Protein AF-A0A327X2R5-F1 (afdb_monomer)

Mean predicted aligned error: 10.83 Å

Foldseek 3Di:
DDDDDDDDDDDPPDPPPDPDPDQDQDKDWDDDQFKTWIWTDGPFKIKIKMFGPDLVSLLDLVSQLVSLQVVLVVVVVVVVVVKAWPDDRDSRQLPVQSVVSSVVCNVPVPCRVVDMGMHMIGTDHPDD

Solvent-accessible surface area (backbone atoms only — not comparable to full-atom values): 7611 Å² total; per-residue (Å²): 134,83,89,85,86,83,83,90,78,85,80,79,82,67,89,77,81,74,88,69,97,55,96,63,72,42,76,49,78,54,68,62,94,45,30,42,36,38,38,37,35,54,99,47,36,39,38,40,34,33,28,44,66,40,49,74,42,23,50,44,66,61,48,49,56,50,46,16,47,54,48,29,56,51,50,54,52,40,42,76,68,60,40,44,57,79,60,87,88,46,82,48,60,48,50,69,56,38,58,49,52,36,67,59,21,39,86,51,22,87,55,32,88,79,48,66,43,72,40,75,46,49,40,47,80,71,86,128

Secondary structure (DSSP, 8-state):
-------------------------EEEEEE-SSEEEEEEE-SSEEEEEEEESSHHHHTSSHHHHHHHHHHHHHHHHHHHTTEEESS---S-TTHHHHHHHHHHHTT-GGGTTT--EEEEEEEEE---

Sequence (128 aa):
MKFGMLFTAVLLTGCASVNSETDADSVVQSSSEAIDFIVEHNSSEVALKCRPRSKEVAREIDWVKECNQRAFDYLTEQESNSVEFVSEITEKPFGMAADFAARFLMPNPENFKEVIITQSFEYRLHEI

Organism: NCBI:txid531312

Structure (mmCIF, N/CA/C/O backbone):
data_AF-A0A327X2R5-F1
#
_entry.id   AF-A0A327X2R5-F1
#
loop_
_atom_site.group_PDB
_atom_site.id
_atom_site.type_symbol
_atom_site.label_atom_id
_atom_site.label_alt_id
_atom_site.label_comp_id
_atom_site.label_asym_id
_atom_site.label_entity_id
_atom_site.label_seq_id
_atom_site.pdbx_PDB_ins_code
_atom_site.Cartn_x
_atom_site.Cartn_y
_atom_site.Cartn_z
_atom_site.occupancy
_atom_site.B_iso_or_equiv
_atom_site.auth_seq_id
_atom_site.auth_comp_id
_atom_site.auth_asym_id
_atom_site.auth_atom_id
_atom_site.pdbx_PDB_model_num
ATOM 1 N N . MET A 1 1 ? -63.447 -14.022 -32.564 1.00 40.50 1 MET A N 1
ATOM 2 C CA . MET A 1 1 ? -62.056 -14.423 -32.256 1.00 40.50 1 MET A CA 1
ATOM 3 C C . MET A 1 1 ? -61.706 -13.906 -30.868 1.00 40.50 1 MET A C 1
ATOM 5 O O . MET A 1 1 ? -62.323 -12.952 -30.419 1.00 40.50 1 MET A O 1
ATOM 9 N N . LYS A 1 2 ? -60.851 -14.655 -30.172 1.00 39.69 2 LYS A N 1
ATOM 10 C CA . LYS A 1 2 ? -60.623 -14.693 -28.719 1.00 39.69 2 LYS A CA 1
ATOM 11 C C . LYS A 1 2 ? -60.095 -13.379 -28.115 1.00 39.69 2 LYS A C 1
ATOM 13 O O . LYS A 1 2 ? -59.352 -12.655 -28.764 1.00 39.69 2 LYS A O 1
ATOM 18 N N . PHE A 1 3 ? -60.473 -13.165 -26.852 1.00 45.72 3 PHE A N 1
ATOM 19 C CA . PHE A 1 3 ? -59.993 -12.152 -25.908 1.00 45.72 3 PHE A CA 1
ATOM 20 C C . PHE A 1 3 ? -58.461 -12.076 -25.825 1.00 45.72 3 PHE A C 1
ATOM 22 O O . PHE A 1 3 ? -57.792 -13.107 -25.807 1.00 45.72 3 PHE A O 1
ATOM 29 N N . GLY A 1 4 ? -57.940 -10.859 -25.659 1.00 40.50 4 GLY A N 1
ATOM 30 C CA . GLY A 1 4 ? -56.556 -10.594 -25.270 1.00 40.50 4 GLY A CA 1
ATOM 31 C C . GLY A 1 4 ? -56.487 -9.396 -24.326 1.00 40.50 4 GLY A C 1
ATOM 32 O O . GLY A 1 4 ? -56.193 -8.286 -24.747 1.00 40.50 4 GLY A O 1
ATOM 33 N N . MET A 1 5 ? -56.823 -9.634 -23.061 1.00 51.03 5 MET A N 1
ATOM 34 C CA . MET A 1 5 ? -56.612 -8.741 -21.922 1.00 51.03 5 MET A CA 1
ATOM 35 C C . MET A 1 5 ? -55.371 -9.266 -21.192 1.00 51.03 5 MET A C 1
ATOM 37 O O . MET A 1 5 ? -55.392 -10.434 -20.825 1.00 51.03 5 MET A O 1
ATOM 41 N N . LEU A 1 6 ? -54.311 -8.471 -21.006 1.00 46.31 6 LEU A N 1
ATOM 42 C CA . LEU A 1 6 ? -53.238 -8.708 -20.017 1.00 46.31 6 LEU A CA 1
ATOM 43 C C . LEU A 1 6 ? -52.418 -7.413 -19.869 1.00 46.31 6 LEU A C 1
ATOM 45 O O . LEU A 1 6 ? -51.839 -6.934 -20.836 1.00 46.31 6 LEU A O 1
ATOM 49 N N . PHE A 1 7 ? -52.626 -6.668 -18.782 1.00 48.00 7 PHE A N 1
ATOM 50 C CA . PHE A 1 7 ? -51.952 -6.752 -17.472 1.00 48.00 7 PHE A CA 1
ATOM 51 C C . PHE A 1 7 ? -50.680 -5.897 -17.415 1.00 48.00 7 PHE A C 1
ATOM 53 O O . PHE A 1 7 ? -49.598 -6.285 -17.843 1.00 48.00 7 PHE A O 1
ATOM 60 N N . THR A 1 8 ? -50.858 -4.712 -16.835 1.00 49.31 8 THR A N 1
ATOM 61 C CA . THR A 1 8 ? -49.826 -3.830 -16.299 1.00 49.31 8 THR A CA 1
ATOM 62 C C . THR A 1 8 ? -49.075 -4.552 -15.180 1.00 49.31 8 THR A C 1
ATOM 64 O O . THR A 1 8 ? -49.696 -4.990 -14.213 1.00 49.31 8 THR A O 1
ATOM 67 N N . ALA A 1 9 ? -47.749 -4.635 -15.274 1.00 51.44 9 ALA A N 1
ATOM 68 C CA . ALA A 1 9 ? -46.889 -4.999 -14.154 1.00 51.44 9 ALA A CA 1
ATOM 69 C C . ALA A 1 9 ? -45.893 -3.857 -13.923 1.00 51.44 9 ALA A C 1
ATOM 71 O O . ALA A 1 9 ? -44.935 -3.678 -14.671 1.00 51.44 9 ALA A O 1
ATOM 72 N N . VAL A 1 10 ? -46.176 -3.051 -12.900 1.00 50.91 10 VAL A N 1
ATOM 73 C CA . VAL A 1 10 ? -45.227 -2.108 -12.307 1.00 50.91 10 VAL A CA 1
ATOM 74 C C . VAL A 1 10 ? -44.263 -2.945 -11.473 1.00 50.91 10 VAL A C 1
ATOM 76 O O . VAL A 1 10 ? -44.653 -3.490 -10.443 1.00 50.91 10 VAL A O 1
ATOM 79 N N .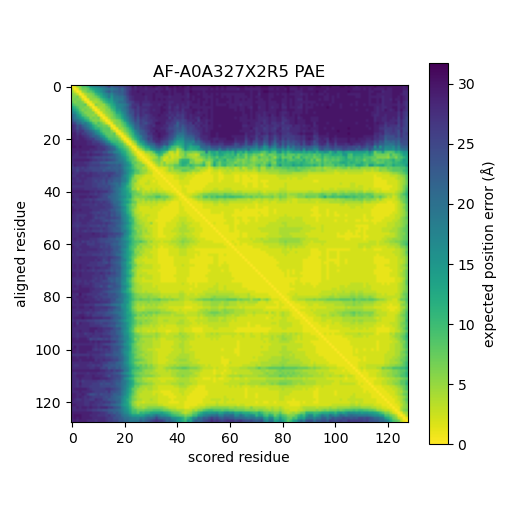 LEU A 1 11 ? -43.017 -3.080 -11.922 1.00 49.03 11 LEU A N 1
ATOM 80 C CA . LEU A 1 11 ? -41.956 -3.647 -11.096 1.00 49.03 11 LEU A CA 1
ATOM 81 C C . LEU A 1 11 ? -41.407 -2.536 -10.199 1.00 49.03 11 LEU A C 1
ATOM 83 O O . LEU A 1 11 ? -40.542 -1.759 -10.592 1.00 49.03 11 LEU A O 1
ATOM 87 N N . LEU A 1 12 ? -41.951 -2.463 -8.984 1.00 52.00 12 LEU A N 1
ATOM 88 C CA . LEU A 1 12 ? -41.262 -1.889 -7.835 1.00 52.00 12 LEU A CA 1
ATOM 89 C C . LEU A 1 12 ? -40.125 -2.849 -7.473 1.00 52.00 12 LEU A C 1
ATOM 91 O O . LEU A 1 12 ? -40.333 -3.813 -6.737 1.00 52.00 12 LEU A O 1
ATOM 95 N N . THR A 1 13 ? -38.927 -2.618 -8.003 1.00 52.75 13 THR A N 1
ATOM 96 C CA . THR A 1 13 ? -37.714 -3.240 -7.465 1.00 52.75 13 THR A CA 1
ATOM 97 C C . THR A 1 13 ? -37.419 -2.576 -6.127 1.00 52.75 13 THR A C 1
ATOM 99 O O . THR A 1 13 ? -36.744 -1.554 -6.037 1.00 52.75 13 THR A O 1
ATOM 102 N N . GLY A 1 14 ? -38.037 -3.130 -5.084 1.00 42.66 14 GLY A N 1
ATOM 103 C CA . GLY A 1 14 ? -37.741 -2.798 -3.703 1.00 42.66 14 GLY A CA 1
ATOM 104 C C . GLY A 1 14 ? -36.282 -3.104 -3.386 1.00 42.66 14 GLY A C 1
ATOM 105 O O . GLY A 1 14 ? -35.731 -4.109 -3.838 1.00 42.66 14 GLY A O 1
ATOM 106 N N . CYS A 1 15 ? -35.672 -2.224 -2.598 1.00 54.03 15 CYS A N 1
ATOM 107 C CA . CYS A 1 15 ? -34.405 -2.465 -1.931 1.00 54.03 15 CYS A CA 1
ATOM 108 C C . CYS A 1 15 ? -34.561 -3.695 -1.027 1.00 54.03 15 CYS A C 1
ATOM 110 O O . CYS A 1 15 ? -35.042 -3.592 0.100 1.00 54.03 15 CYS A O 1
ATOM 112 N N . ALA A 1 16 ? -34.198 -4.871 -1.529 1.00 45.44 16 ALA A N 1
ATOM 113 C CA . ALA A 1 16 ? -34.023 -6.044 -0.694 1.00 45.44 16 ALA A CA 1
ATOM 114 C C . ALA A 1 16 ? -32.652 -5.921 -0.023 1.00 45.44 16 ALA A C 1
ATOM 116 O O . ALA A 1 16 ? -31.631 -6.294 -0.595 1.00 45.44 16 ALA A O 1
ATOM 117 N N . SER A 1 17 ? -32.649 -5.352 1.184 1.00 50.94 17 SER A N 1
ATOM 118 C CA . SER A 1 17 ? -31.566 -5.538 2.146 1.00 50.94 17 SER A CA 1
ATOM 119 C C . SER A 1 17 ? -31.574 -7.012 2.537 1.00 50.94 17 SER A C 1
ATOM 121 O O . SER A 1 17 ? -32.389 -7.447 3.349 1.00 50.94 17 SER A O 1
ATOM 123 N N . VAL A 1 18 ? -30.733 -7.805 1.880 1.00 43.97 18 VAL A N 1
ATOM 124 C CA . VAL A 1 18 ? -30.441 -9.168 2.316 1.00 43.97 18 VAL A CA 1
ATOM 125 C C . VAL A 1 18 ? -29.375 -9.050 3.395 1.00 43.97 18 VAL A C 1
ATOM 127 O O . VAL A 1 18 ? -28.202 -8.842 3.100 1.00 43.97 18 VAL A O 1
ATOM 130 N N . ASN A 1 19 ? -29.808 -9.168 4.650 1.00 49.28 19 ASN A N 1
ATOM 131 C CA . ASN A 1 19 ? -28.921 -9.497 5.756 1.00 49.28 19 ASN A CA 1
ATOM 132 C C . ASN A 1 19 ? -28.428 -10.929 5.529 1.00 49.28 19 ASN A C 1
ATOM 134 O O . ASN A 1 19 ? -29.164 -11.892 5.739 1.00 49.28 19 ASN A O 1
ATOM 138 N N . SER A 1 20 ? -27.195 -11.041 5.052 1.00 40.78 20 SER A N 1
ATOM 139 C CA . SER A 1 20 ? -26.412 -12.268 5.053 1.00 40.78 20 SER A CA 1
ATOM 140 C C . SER A 1 20 ? -25.291 -12.058 6.060 1.00 40.78 20 SER A C 1
ATOM 142 O O . SER A 1 20 ? -24.282 -11.439 5.735 1.00 40.78 20 SER A O 1
ATOM 144 N N . GLU A 1 21 ? -25.490 -12.536 7.289 1.00 46.12 21 GLU A N 1
ATOM 145 C CA . GLU A 1 21 ? -24.390 -12.825 8.209 1.00 46.12 21 GLU A CA 1
ATOM 146 C C . GLU A 1 21 ? -23.583 -13.977 7.606 1.00 46.12 21 GLU A C 1
ATOM 148 O O . GLU A 1 21 ? -23.856 -15.161 7.790 1.00 46.12 21 GLU A O 1
ATOM 153 N N . THR A 1 22 ? -22.615 -13.593 6.797 1.00 41.81 22 THR A N 1
ATOM 154 C CA . THR A 1 22 ? -21.473 -14.399 6.394 1.00 41.81 22 THR A CA 1
ATOM 155 C C . THR A 1 22 ? -20.276 -13.559 6.785 1.00 41.81 22 THR A C 1
ATOM 157 O O . THR A 1 22 ? -20.280 -12.382 6.424 1.00 41.81 22 THR A O 1
ATOM 160 N N . ASP A 1 23 ? -19.307 -14.126 7.512 1.00 46.62 23 ASP A N 1
ATOM 161 C CA . ASP A 1 23 ? -17.952 -13.574 7.647 1.00 46.62 23 ASP A CA 1
ATOM 162 C C . ASP A 1 23 ? -17.460 -13.225 6.240 1.00 46.62 23 ASP A C 1
ATOM 164 O O . ASP A 1 23 ? -17.033 -14.087 5.469 1.00 46.62 23 ASP A O 1
ATOM 168 N N . ALA A 1 24 ? -17.698 -11.984 5.835 1.00 49.19 24 ALA A N 1
ATOM 169 C CA . ALA A 1 24 ? -17.534 -11.568 4.464 1.00 49.19 24 ALA A CA 1
ATOM 170 C C . ALA A 1 24 ? -16.129 -11.010 4.371 1.00 49.19 24 ALA A C 1
ATOM 172 O O . ALA A 1 24 ? -15.912 -9.836 4.675 1.00 49.19 24 ALA A O 1
ATOM 173 N N . ASP A 1 25 ? -15.195 -11.860 3.941 1.00 63.19 25 ASP A N 1
ATOM 174 C CA . ASP A 1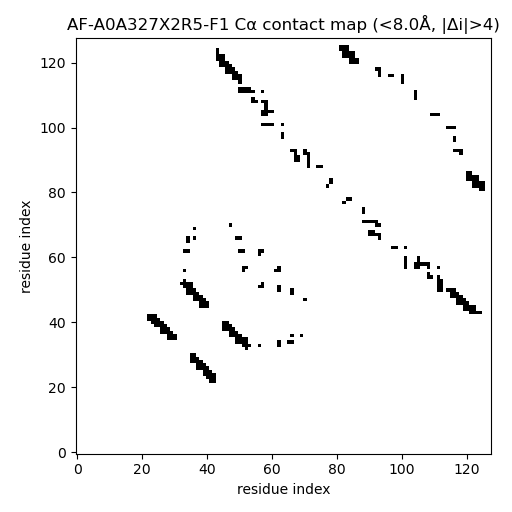 25 ? -13.937 -11.381 3.387 1.00 63.19 25 ASP A CA 1
ATOM 175 C C . ASP A 1 25 ? -14.291 -10.379 2.283 1.00 63.19 25 ASP A C 1
ATOM 177 O O . ASP A 1 25 ? -14.802 -10.740 1.216 1.00 63.19 25 ASP A O 1
ATOM 181 N N . SER A 1 26 ? -14.113 -9.094 2.580 1.00 77.44 26 SER A N 1
ATOM 182 C CA . SER A 1 26 ? -14.411 -8.020 1.643 1.00 77.44 26 SER A CA 1
ATOM 183 C C . SER A 1 26 ? -13.104 -7.511 1.066 1.00 77.44 26 SER A C 1
ATOM 185 O O . SER A 1 26 ? -12.142 -7.247 1.788 1.00 77.44 26 SER A O 1
ATOM 187 N N . VAL A 1 27 ? -13.060 -7.422 -0.261 1.00 82.06 27 VAL A N 1
ATOM 188 C CA . VAL A 1 27 ? -11.888 -6.946 -0.990 1.00 82.06 27 VAL A CA 1
ATOM 189 C C . VAL A 1 27 ? -12.235 -5.617 -1.637 1.00 82.06 27 VAL A C 1
ATOM 191 O O . VAL A 1 27 ? -13.104 -5.552 -2.509 1.00 82.06 27 VAL A O 1
ATOM 194 N N . VAL A 1 28 ? -11.543 -4.559 -1.226 1.00 84.50 28 VAL A N 1
ATOM 195 C CA . VAL A 1 28 ? -11.639 -3.233 -1.840 1.00 84.50 28 VAL A CA 1
ATOM 196 C C . VAL A 1 28 ? -10.364 -2.978 -2.625 1.00 84.50 28 VAL A C 1
ATOM 198 O O . VAL A 1 28 ? -9.262 -3.016 -2.085 1.00 84.50 28 VAL A O 1
ATOM 201 N N . GLN A 1 29 ? -10.509 -2.698 -3.918 1.00 80.38 29 GLN A N 1
ATOM 202 C CA . GLN A 1 29 ? -9.387 -2.350 -4.780 1.00 80.38 29 GLN A CA 1
ATOM 203 C C . GLN A 1 29 ? -9.485 -0.885 -5.203 1.00 80.38 29 GLN A C 1
ATOM 205 O O . GLN A 1 29 ? -10.496 -0.450 -5.754 1.00 80.38 29 GLN A O 1
ATOM 210 N N . SER A 1 30 ? -8.408 -0.137 -4.981 1.00 80.00 30 SER A N 1
ATOM 211 C CA . SER A 1 30 ? -8.249 1.246 -5.421 1.00 80.00 30 SER A CA 1
ATOM 212 C C . SER A 1 30 ? -6.924 1.362 -6.165 1.00 80.00 30 SER A C 1
ATOM 214 O O . SER A 1 30 ? -5.857 1.181 -5.588 1.00 80.00 30 SER A O 1
ATOM 216 N N . SER A 1 31 ? -6.973 1.619 -7.469 1.00 82.12 31 SER A N 1
ATOM 217 C CA . SER A 1 31 ? -5.766 1.777 -8.288 1.00 82.12 31 SER A CA 1
ATOM 218 C C . SER A 1 31 ? -5.587 3.241 -8.689 1.00 82.12 31 SER A C 1
ATOM 220 O O . SER A 1 31 ? -6.555 3.926 -9.021 1.00 82.12 31 SER A O 1
ATOM 222 N N . SER A 1 32 ? -4.341 3.711 -8.701 1.00 90.44 32 SER A N 1
ATOM 223 C CA . SER A 1 32 ? -3.941 4.977 -9.326 1.00 90.44 32 SER A CA 1
ATOM 224 C C . SER A 1 32 ? -3.225 4.713 -10.652 1.00 90.44 32 SER A C 1
ATOM 226 O O . SER A 1 32 ? -3.176 3.578 -11.126 1.00 90.44 32 SER A O 1
ATOM 228 N N . GLU A 1 33 ? -2.669 5.741 -11.293 1.00 89.12 33 GLU A N 1
ATOM 229 C CA . GLU A 1 33 ? -1.782 5.532 -12.446 1.00 89.12 33 GLU A CA 1
ATOM 230 C C . GLU A 1 33 ? -0.500 4.777 -12.055 1.00 89.12 33 GLU A C 1
ATOM 232 O O . GLU A 1 33 ? 0.016 4.002 -12.859 1.00 89.12 33 GLU A O 1
ATOM 237 N N . ALA A 1 34 ? -0.027 4.937 -10.814 1.00 93.62 34 ALA A N 1
ATOM 238 C CA . ALA A 1 34 ? 1.241 4.382 -10.355 1.00 93.62 34 ALA A CA 1
ATOM 239 C C . ALA A 1 34 ? 1.100 3.034 -9.634 1.00 93.62 34 ALA A C 1
ATOM 241 O O . ALA A 1 34 ? 1.905 2.132 -9.877 1.00 93.62 34 ALA A O 1
ATOM 242 N N . ILE A 1 35 ? 0.088 2.861 -8.776 1.00 97.00 35 ILE A N 1
ATOM 243 C CA . ILE A 1 35 ? -0.022 1.684 -7.897 1.00 97.00 35 ILE A CA 1
ATOM 244 C C . ILE A 1 35 ? -1.363 0.959 -8.003 1.00 97.00 35 ILE A C 1
ATOM 246 O O . ILE A 1 35 ? -2.405 1.565 -8.251 1.00 97.00 35 ILE A O 1
ATOM 250 N N . ASP A 1 36 ? -1.325 -0.353 -7.784 1.00 96.31 36 ASP A N 1
ATOM 251 C CA . ASP A 1 36 ? -2.499 -1.123 -7.383 1.00 96.31 36 ASP A CA 1
ATOM 252 C C . ASP A 1 36 ? -2.482 -1.226 -5.855 1.00 96.31 36 ASP A C 1
ATOM 254 O O . ASP A 1 36 ? -1.530 -1.779 -5.298 1.00 96.31 36 ASP A O 1
ATOM 258 N N . PHE A 1 37 ? -3.520 -0.709 -5.195 1.00 97.25 37 PHE A N 1
ATOM 259 C CA . PHE A 1 37 ? -3.723 -0.822 -3.752 1.00 97.25 37 PHE A CA 1
ATOM 260 C C . PHE A 1 37 ? -4.957 -1.685 -3.474 1.00 97.25 37 PHE A C 1
ATOM 262 O O . PHE A 1 37 ? -6.021 -1.489 -4.067 1.00 97.25 37 PHE A O 1
ATOM 269 N N . ILE A 1 38 ? -4.795 -2.681 -2.610 1.00 96.56 38 ILE A N 1
ATOM 270 C CA . ILE A 1 38 ? -5.817 -3.678 -2.295 1.00 96.56 38 ILE A CA 1
ATOM 271 C C . ILE A 1 38 ? -5.956 -3.733 -0.779 1.00 96.56 38 ILE A C 1
ATOM 273 O O . ILE A 1 38 ? -4.961 -3.784 -0.060 1.00 96.56 38 ILE A O 1
ATOM 277 N N . VAL A 1 39 ? -7.194 -3.739 -0.317 1.00 96.25 39 VAL A N 1
ATOM 278 C CA . VAL A 1 39 ? -7.577 -3.897 1.080 1.00 96.25 39 VAL A CA 1
ATOM 279 C C . VAL A 1 39 ? -8.388 -5.175 1.175 1.00 96.25 39 VAL A C 1
ATOM 281 O O . VAL A 1 39 ? -9.365 -5.337 0.446 1.00 96.25 39 VAL A O 1
ATOM 284 N N . GLU A 1 40 ? -7.980 -6.079 2.051 1.00 95.19 40 GLU A N 1
ATOM 285 C CA . GLU A 1 40 ? -8.702 -7.309 2.354 1.00 95.19 40 GLU A CA 1
ATOM 286 C C . GLU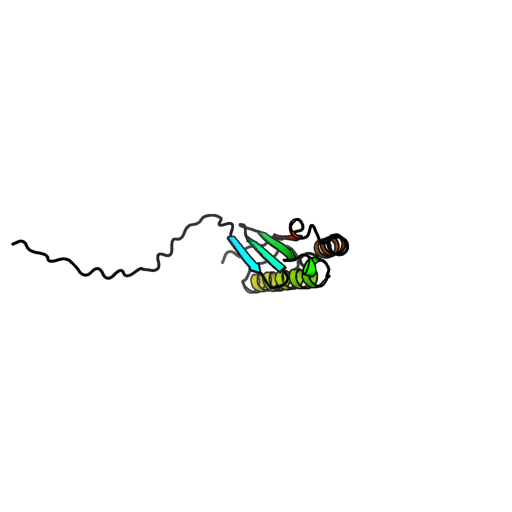 A 1 40 ? -9.095 -7.270 3.826 1.00 95.19 40 GLU A C 1
ATOM 288 O O . GLU A 1 40 ? -8.236 -7.173 4.699 1.00 95.19 40 GLU A O 1
ATOM 293 N N . HIS A 1 41 ? -10.391 -7.305 4.102 1.00 90.38 41 HIS A N 1
ATOM 294 C CA . HIS A 1 41 ? -10.906 -7.400 5.462 1.00 90.38 41 HIS A CA 1
ATOM 295 C C . HIS A 1 41 ? -11.188 -8.843 5.811 1.00 90.38 41 HIS A C 1
ATOM 297 O O . HIS A 1 41 ? -11.747 -9.551 4.983 1.00 90.38 41 HIS A O 1
ATOM 303 N N . ASN A 1 42 ? -10.924 -9.205 7.058 1.00 85.88 42 ASN A N 1
ATOM 304 C CA . ASN A 1 42 ? -11.530 -10.354 7.713 1.00 85.88 42 ASN A CA 1
ATOM 305 C C . ASN A 1 42 ? -12.184 -9.902 9.038 1.00 85.88 42 ASN A C 1
ATOM 307 O O . ASN A 1 42 ? -12.340 -8.706 9.291 1.00 85.88 42 ASN A O 1
ATOM 311 N N . SER A 1 43 ? -12.596 -10.842 9.892 1.00 84.06 43 SER A N 1
ATOM 312 C CA . SER A 1 43 ? -13.347 -10.553 11.123 1.00 84.06 43 SER A CA 1
ATOM 313 C C . SER A 1 43 ? -12.626 -9.645 12.133 1.00 84.06 43 SER A C 1
ATOM 315 O O . SER A 1 43 ? -13.287 -8.980 12.926 1.00 84.06 43 SER A O 1
ATOM 317 N N . SER A 1 44 ? -11.289 -9.628 12.151 1.00 89.44 44 SER A N 1
ATOM 318 C CA . SER A 1 44 ? -10.498 -8.932 13.186 1.00 89.44 44 SER A CA 1
ATOM 319 C C . SER A 1 44 ? -9.199 -8.309 12.674 1.00 89.44 44 SER A C 1
ATOM 321 O O . SER A 1 44 ? -8.366 -7.867 13.461 1.00 89.44 44 SER A O 1
ATOM 323 N N . GLU A 1 45 ? -8.981 -8.318 11.367 1.00 93.25 45 GLU A N 1
ATOM 324 C CA . GLU A 1 45 ? -7.775 -7.824 10.725 1.00 93.25 45 GLU A CA 1
ATOM 325 C C . GLU A 1 45 ? -8.123 -7.218 9.365 1.00 93.25 45 GLU A C 1
ATOM 327 O O . GLU A 1 45 ? -9.032 -7.658 8.657 1.00 93.25 45 GLU A O 1
ATOM 332 N N . VAL A 1 46 ? -7.351 -6.202 8.990 1.00 94.75 46 VAL A N 1
ATOM 333 C CA . VAL A 1 46 ? -7.277 -5.714 7.619 1.00 94.75 46 VAL A CA 1
ATOM 334 C C . VAL A 1 46 ? -5.876 -5.947 7.061 1.00 94.75 46 VAL A C 1
ATOM 336 O O . VAL A 1 46 ? -4.879 -5.494 7.626 1.00 94.75 46 VAL A O 1
ATOM 339 N N . ALA A 1 47 ? -5.797 -6.646 5.933 1.00 96.06 47 ALA A N 1
ATOM 340 C CA . ALA A 1 47 ? -4.577 -6.829 5.169 1.00 96.06 47 ALA A CA 1
ATOM 341 C C . ALA A 1 47 ? -4.528 -5.806 4.030 1.00 96.06 47 ALA A C 1
ATOM 343 O O . ALA A 1 47 ? -5.353 -5.801 3.116 1.00 96.06 47 ALA A O 1
ATOM 344 N N . LEU A 1 48 ? -3.528 -4.935 4.075 1.00 97.25 48 LEU A N 1
ATOM 345 C CA . LEU A 1 48 ? -3.240 -3.968 3.027 1.00 97.25 48 LEU A CA 1
ATOM 346 C C . LEU A 1 48 ? -2.193 -4.553 2.097 1.00 97.25 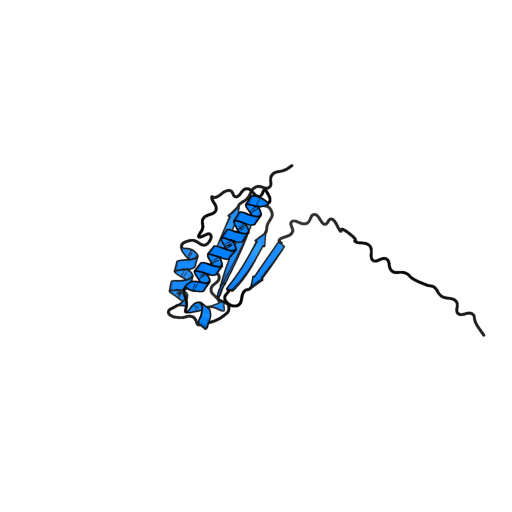48 LEU A C 1
ATOM 348 O O . LEU A 1 48 ? -1.188 -5.103 2.550 1.00 97.25 48 LEU A O 1
ATOM 352 N N . LYS A 1 49 ? -2.396 -4.399 0.793 1.00 97.50 49 LYS A N 1
ATOM 353 C CA . LYS A 1 49 ? -1.446 -4.816 -0.231 1.00 97.50 49 LYS A CA 1
ATOM 354 C C . LYS A 1 49 ? -1.213 -3.701 -1.227 1.00 97.50 49 LYS A C 1
ATOM 356 O O . LYS A 1 49 ? -2.133 -2.973 -1.590 1.00 97.50 49 LYS A O 1
ATOM 361 N N . CYS A 1 50 ? 0.019 -3.582 -1.700 1.00 97.38 50 CYS A N 1
ATOM 362 C CA . CYS A 1 50 ? 0.367 -2.576 -2.687 1.00 97.38 50 CYS A CA 1
ATOM 363 C C . CYS A 1 50 ? 1.433 -3.070 -3.665 1.00 97.38 50 CYS A C 1
ATOM 365 O O . CYS A 1 50 ? 2.314 -3.851 -3.300 1.00 97.38 50 CYS A O 1
ATOM 367 N N . ARG A 1 51 ? 1.366 -2.618 -4.917 1.00 96.50 51 ARG A N 1
ATOM 368 C CA . ARG A 1 51 ? 2.393 -2.890 -5.934 1.00 96.50 51 ARG A CA 1
ATOM 369 C C . ARG A 1 51 ? 2.440 -1.796 -7.004 1.00 96.50 51 ARG A C 1
ATOM 371 O O . ARG A 1 51 ? 1.408 -1.175 -7.264 1.00 96.50 51 ARG A O 1
ATOM 378 N N . PRO A 1 52 ? 3.583 -1.592 -7.679 1.00 97.19 52 PRO A N 1
ATOM 379 C CA . PRO A 1 52 ? 3.644 -0.734 -8.860 1.00 97.19 52 PRO A CA 1
ATOM 380 C C . PRO A 1 52 ? 2.861 -1.344 -10.038 1.00 97.19 52 PRO A C 1
ATOM 382 O O . PRO A 1 52 ? 2.822 -2.563 -10.212 1.00 97.19 52 PRO A O 1
ATOM 385 N N . ARG A 1 53 ? 2.256 -0.501 -10.884 1.00 96.12 53 ARG A N 1
ATOM 386 C CA . ARG A 1 53 ? 1.442 -0.936 -12.042 1.00 96.12 53 ARG A CA 1
ATOM 387 C C . ARG A 1 53 ? 2.226 -1.157 -13.323 1.00 96.12 53 ARG A C 1
ATOM 389 O O . ARG A 1 53 ?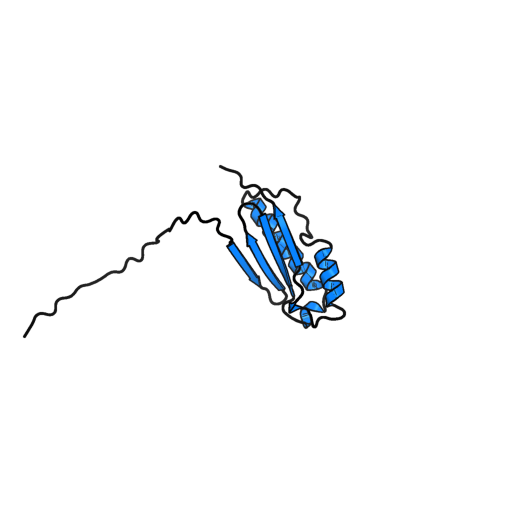 1.727 -1.807 -14.245 1.00 96.12 53 ARG A O 1
ATOM 396 N N . SER A 1 54 ? 3.436 -0.622 -13.399 1.00 96.75 54 SER A N 1
ATOM 397 C CA . SER A 1 54 ? 4.294 -0.783 -14.562 1.00 96.75 54 SER A CA 1
ATOM 398 C C . SER A 1 54 ? 5.755 -0.929 -14.175 1.00 96.75 54 SER A C 1
ATOM 400 O O . SER A 1 54 ? 6.186 -0.590 -13.070 1.00 96.75 54 SER A O 1
ATOM 402 N N . LYS A 1 55 ? 6.526 -1.409 -15.145 1.00 96.88 55 LYS A N 1
ATOM 403 C CA . LYS A 1 55 ? 7.979 -1.483 -15.072 1.00 96.88 55 LYS A CA 1
ATOM 404 C C . LYS A 1 55 ? 8.601 -0.100 -14.889 1.00 96.88 55 LYS A C 1
ATOM 406 O O . LYS A 1 55 ? 9.582 0.033 -14.170 1.00 96.88 55 LYS A O 1
ATOM 411 N N . GLU A 1 56 ? 8.052 0.916 -15.547 1.00 96.75 56 GLU A N 1
ATOM 412 C CA . GLU A 1 56 ? 8.524 2.299 -15.472 1.00 96.75 56 GLU A CA 1
ATOM 413 C C . GLU A 1 56 ? 8.336 2.845 -14.059 1.00 96.75 56 GLU A C 1
ATOM 415 O O . GLU A 1 56 ? 9.275 3.386 -13.489 1.00 96.75 56 GLU A O 1
ATOM 420 N N . VAL A 1 57 ? 7.168 2.611 -13.458 1.00 97.19 57 VAL A N 1
ATOM 421 C CA . VAL A 1 57 ? 6.893 3.019 -12.077 1.00 97.19 57 VAL A CA 1
ATOM 422 C C . VAL A 1 57 ? 7.787 2.266 -11.091 1.00 97.19 57 VAL A C 1
ATOM 424 O O . VAL A 1 57 ? 8.333 2.870 -10.175 1.00 97.19 57 VAL A O 1
ATOM 427 N N . ALA A 1 58 ? 8.004 0.965 -11.300 1.00 97.00 58 ALA A N 1
ATOM 428 C CA . ALA A 1 58 ? 8.850 0.136 -10.440 1.00 97.00 58 ALA A CA 1
ATOM 429 C C . ALA A 1 58 ? 10.336 0.558 -10.410 1.00 97.00 58 ALA A C 1
ATOM 431 O O . ALA A 1 58 ? 11.065 0.143 -9.506 1.00 97.00 58 ALA A O 1
ATOM 432 N N . ARG A 1 59 ? 10.796 1.367 -11.378 1.00 96.50 59 ARG A N 1
ATOM 433 C CA . ARG A 1 59 ? 12.153 1.949 -11.392 1.00 96.50 59 ARG A CA 1
ATOM 434 C C . ARG A 1 59 ? 12.324 3.119 -10.433 1.00 96.50 59 ARG A C 1
ATOM 436 O O . ARG A 1 59 ? 13.459 3.438 -10.091 1.00 96.50 59 ARG A O 1
ATOM 443 N N . GLU A 1 60 ? 11.228 3.734 -10.014 1.00 94.88 60 GLU A N 1
ATOM 444 C CA . GLU A 1 60 ? 11.230 4.905 -9.147 1.00 94.88 60 GLU A CA 1
ATOM 445 C C . GLU A 1 60 ? 10.864 4.510 -7.713 1.00 94.88 60 GLU A C 1
ATOM 447 O O . GLU A 1 60 ? 10.173 3.524 -7.480 1.00 94.88 60 GLU A O 1
ATOM 452 N N . ILE A 1 61 ? 11.309 5.279 -6.719 1.00 94.06 61 ILE A N 1
ATOM 453 C CA . ILE A 1 61 ? 10.946 5.034 -5.309 1.00 94.06 61 ILE A CA 1
ATOM 454 C C . ILE A 1 61 ? 9.552 5.585 -4.961 1.00 94.06 61 ILE A C 1
ATOM 456 O O . ILE A 1 61 ? 8.991 5.262 -3.917 1.00 94.06 61 ILE A O 1
ATOM 460 N N . ASP A 1 62 ? 8.976 6.433 -5.814 1.00 95.38 62 ASP A N 1
ATOM 461 C CA . ASP A 1 62 ? 7.776 7.205 -5.478 1.00 95.38 62 ASP A CA 1
ATOM 462 C C . ASP A 1 62 ? 6.523 6.342 -5.290 1.00 95.38 62 ASP A C 1
ATOM 464 O O . ASP A 1 62 ? 5.671 6.686 -4.470 1.00 95.38 62 ASP A O 1
ATOM 468 N N . TRP A 1 63 ? 6.448 5.169 -5.924 1.00 95.94 63 TRP A N 1
ATOM 469 C CA . TRP A 1 63 ? 5.340 4.238 -5.692 1.00 95.94 63 TRP A CA 1
ATOM 470 C C . TRP A 1 63 ? 5.295 3.731 -4.243 1.00 95.94 63 TRP A C 1
ATOM 472 O O . TRP A 1 63 ? 4.212 3.507 -3.714 1.00 95.94 63 TRP A O 1
ATOM 482 N N . VAL A 1 64 ? 6.442 3.620 -3.557 1.00 96.62 64 VAL A N 1
ATOM 483 C CA . VAL A 1 64 ? 6.496 3.263 -2.127 1.00 96.62 64 VAL A CA 1
ATOM 484 C C . VAL A 1 64 ? 5.910 4.367 -1.256 1.00 96.62 64 VAL A C 1
ATOM 486 O O . VAL A 1 64 ? 5.232 4.078 -0.267 1.00 96.62 64 VAL A O 1
ATOM 489 N N . LYS A 1 65 ? 6.163 5.633 -1.608 1.00 95.88 65 LYS A N 1
ATOM 490 C CA . LYS A 1 65 ? 5.573 6.772 -0.893 1.00 95.88 65 LYS A CA 1
ATOM 491 C C . LYS A 1 65 ? 4.060 6.755 -1.052 1.00 95.88 65 LYS A C 1
ATOM 493 O O . LYS A 1 65 ? 3.355 6.876 -0.058 1.00 95.88 65 LYS A O 1
ATOM 498 N N . GLU A 1 66 ? 3.572 6.528 -2.271 1.00 96.19 66 GLU A N 1
ATOM 499 C CA . GLU A 1 66 ? 2.135 6.447 -2.527 1.00 96.19 66 GLU A CA 1
ATOM 500 C C . GLU A 1 66 ? 1.487 5.259 -1.806 1.00 96.19 66 GLU A C 1
ATOM 502 O O . GLU A 1 66 ? 0.445 5.435 -1.183 1.00 96.19 66 GLU A O 1
ATOM 507 N N . CYS A 1 67 ? 2.118 4.078 -1.800 1.00 97.31 67 CYS A N 1
ATOM 508 C CA . CYS A 1 67 ? 1.620 2.930 -1.040 1.00 97.31 67 CYS A CA 1
ATOM 509 C C . CYS A 1 67 ? 1.468 3.250 0.452 1.00 97.31 67 CYS A C 1
ATOM 511 O O . CYS A 1 67 ? 0.425 2.964 1.035 1.00 97.31 67 CYS A O 1
ATOM 513 N N . ASN A 1 68 ? 2.495 3.841 1.074 1.00 97.50 68 ASN A N 1
ATOM 514 C CA . ASN A 1 68 ? 2.437 4.193 2.493 1.00 97.50 68 ASN A CA 1
ATOM 515 C C . ASN A 1 68 ? 1.391 5.273 2.772 1.00 97.50 68 ASN A C 1
ATOM 517 O O . ASN A 1 68 ? 0.639 5.124 3.727 1.00 97.50 68 ASN A O 1
ATOM 521 N N . GLN A 1 69 ? 1.293 6.300 1.922 1.00 96.56 69 GLN A N 1
ATOM 522 C CA . GLN A 1 69 ? 0.286 7.349 2.078 1.00 96.56 69 GLN A CA 1
ATOM 523 C C . GLN A 1 69 ? -1.132 6.777 1.992 1.00 96.56 69 GLN A C 1
ATOM 525 O O . GLN A 1 69 ? -1.939 7.022 2.877 1.00 96.56 69 GLN A O 1
ATOM 530 N N . ARG A 1 70 ? -1.423 5.952 0.977 1.00 96.25 70 ARG A N 1
ATOM 531 C CA . ARG A 1 70 ? -2.742 5.315 0.821 1.00 96.25 70 ARG A CA 1
ATOM 532 C C . ARG A 1 70 ? -3.094 4.417 1.996 1.00 96.25 70 ARG A C 1
ATOM 534 O O . ARG A 1 70 ? -4.236 4.425 2.437 1.00 96.25 70 ARG A O 1
ATOM 541 N N . ALA A 1 71 ? -2.126 3.647 2.486 1.00 97.25 71 ALA A N 1
ATOM 542 C CA . ALA A 1 71 ? -2.327 2.816 3.662 1.00 97.25 71 ALA A CA 1
ATOM 543 C C . ALA A 1 71 ? -2.597 3.660 4.910 1.00 97.25 71 ALA A C 1
ATOM 545 O O . ALA A 1 71 ? -3.499 3.332 5.669 1.00 97.25 71 ALA A O 1
ATOM 546 N N . PHE A 1 72 ? -1.849 4.746 5.106 1.00 97.31 72 PHE A N 1
ATOM 547 C CA . PHE A 1 72 ? -2.013 5.621 6.260 1.00 97.31 72 PHE A CA 1
ATOM 548 C C . PHE A 1 72 ? -3.382 6.301 6.239 1.00 97.31 72 PHE A C 1
ATOM 550 O O . PHE A 1 72 ? -4.131 6.176 7.200 1.00 97.31 72 PHE A O 1
ATOM 557 N N . ASP A 1 73 ? -3.744 6.912 5.107 1.00 96.38 73 ASP A N 1
ATOM 558 C CA . ASP A 1 73 ? -5.044 7.560 4.915 1.00 96.38 73 ASP A CA 1
ATOM 559 C C . ASP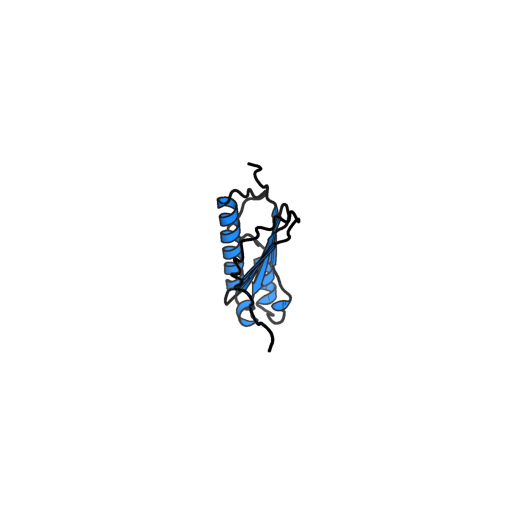 A 1 73 ? -6.192 6.584 5.193 1.00 96.38 73 ASP A C 1
ATOM 561 O O . ASP A 1 73 ? -7.128 6.910 5.920 1.00 96.38 73 ASP A O 1
ATOM 565 N N . TYR A 1 74 ? -6.087 5.364 4.657 1.00 95.75 74 TYR A N 1
ATOM 566 C CA . TYR A 1 74 ? -7.076 4.317 4.866 1.00 95.75 74 TYR A CA 1
ATOM 567 C C . TYR A 1 74 ? -7.209 3.934 6.349 1.00 95.75 74 TYR A C 1
ATOM 569 O O . TYR A 1 74 ? -8.318 3.890 6.876 1.00 95.75 74 TYR A O 1
ATOM 577 N N . LEU A 1 75 ? -6.096 3.666 7.037 1.00 95.62 75 LEU A N 1
ATOM 578 C CA . LEU A 1 75 ? -6.110 3.252 8.444 1.00 95.62 75 LEU A CA 1
ATOM 579 C C . LEU A 1 75 ? -6.643 4.375 9.346 1.00 95.62 75 LEU A C 1
ATOM 581 O O . LEU A 1 75 ? -7.498 4.122 10.189 1.00 95.62 75 LEU A O 1
ATOM 585 N N . THR A 1 76 ? -6.233 5.624 9.123 1.00 95.25 76 THR A N 1
ATOM 586 C CA . THR A 1 76 ? -6.748 6.782 9.872 1.00 95.25 76 THR A CA 1
ATOM 587 C C . THR A 1 76 ? -8.238 7.037 9.609 1.00 95.25 76 THR A C 1
ATOM 589 O O . THR A 1 76 ? -8.973 7.449 10.513 1.00 95.25 76 THR A O 1
ATOM 592 N N . GLU A 1 77 ? -8.728 6.768 8.395 1.00 94.25 77 GLU A N 1
ATOM 593 C CA . GLU A 1 77 ? -10.165 6.792 8.103 1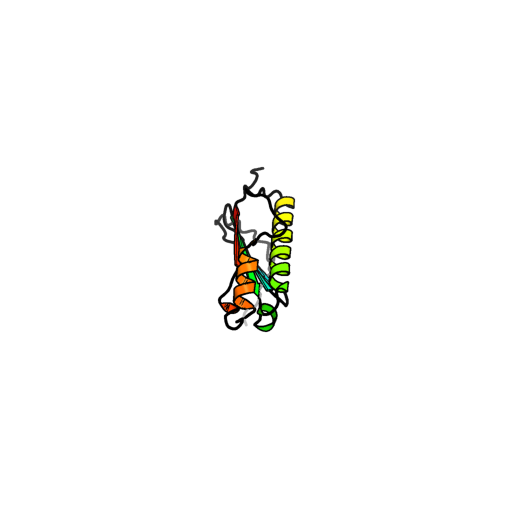.00 94.25 77 GLU A CA 1
ATOM 594 C C . GLU A 1 77 ? -10.914 5.709 8.896 1.00 94.25 77 GLU A C 1
ATOM 596 O O . GLU A 1 77 ? -11.969 5.992 9.464 1.00 94.25 77 GLU A O 1
ATOM 601 N N . GLN A 1 78 ? -10.362 4.494 9.008 1.00 91.81 78 GLN A N 1
ATOM 602 C CA . GLN A 1 78 ? -10.952 3.439 9.842 1.00 91.81 78 GLN A CA 1
ATOM 603 C C . GLN A 1 78 ? -10.972 3.820 11.332 1.00 91.81 78 GLN A C 1
ATOM 605 O O . GLN A 1 78 ? -12.003 3.643 11.982 1.00 91.81 78 GLN A O 1
ATOM 610 N N . GLU A 1 79 ? -9.898 4.413 11.866 1.00 91.88 79 GLU A N 1
ATOM 611 C CA . GLU A 1 79 ? -9.870 4.917 13.252 1.00 91.88 79 GLU A CA 1
ATOM 612 C C . GLU A 1 79 ? -10.949 5.979 13.494 1.00 91.88 79 GLU A C 1
ATOM 614 O O . GLU A 1 79 ? -11.667 5.945 14.495 1.00 91.88 79 GLU A O 1
ATOM 619 N N . SER A 1 80 ? -11.137 6.884 12.529 1.00 90.56 80 SER A N 1
ATOM 620 C CA . SER A 1 80 ? -12.203 7.895 12.572 1.00 90.56 80 SER A CA 1
ATOM 621 C C . SER A 1 80 ? -13.607 7.272 12.549 1.00 90.56 80 SER A C 1
ATOM 623 O O . SER A 1 80 ? -14.558 7.869 13.056 1.00 90.56 80 SER A O 1
ATOM 625 N N . ASN A 1 81 ? -13.729 6.052 12.017 1.00 89.31 81 ASN A N 1
ATOM 626 C CA . ASN A 1 81 ? -14.946 5.241 11.983 1.00 89.31 81 ASN A CA 1
ATOM 627 C C . ASN A 1 81 ? -15.050 4.247 13.159 1.00 89.31 81 ASN A C 1
ATOM 629 O O . ASN A 1 81 ? -15.808 3.283 13.083 1.00 89.31 81 ASN A O 1
ATOM 633 N N . SER A 1 82 ? -14.359 4.510 14.277 1.00 87.25 82 SER A N 1
ATOM 634 C CA . SER A 1 82 ? -14.421 3.726 15.529 1.00 87.25 82 SER A CA 1
ATOM 635 C C . SER A 1 82 ? -13.786 2.328 15.474 1.00 87.25 82 SER A C 1
ATOM 637 O O . SER A 1 82 ? -14.084 1.480 16.318 1.00 87.25 82 SER A O 1
ATOM 639 N N . VAL A 1 83 ? -12.890 2.079 14.515 1.00 90.38 83 VAL A N 1
ATOM 640 C CA . VAL A 1 83 ? -12.018 0.896 14.522 1.00 90.38 83 VAL A CA 1
ATOM 641 C C . VAL A 1 83 ? -10.813 1.170 15.422 1.00 90.38 83 VAL A C 1
ATOM 643 O O . VAL A 1 83 ? -10.107 2.152 15.221 1.00 90.38 83 VAL A O 1
ATOM 646 N N . GLU A 1 84 ? -10.547 0.306 16.403 1.00 92.38 84 GLU A N 1
ATOM 647 C CA . GLU A 1 84 ? -9.353 0.424 17.252 1.00 92.38 84 GLU A CA 1
ATOM 648 C C . GLU A 1 84 ? -8.299 -0.595 16.813 1.00 92.38 84 GLU A C 1
ATOM 650 O O . GLU A 1 84 ? -8.473 -1.798 17.021 1.00 92.38 84 GLU A O 1
ATOM 655 N N . PHE A 1 85 ? -7.200 -0.132 16.216 1.00 94.56 85 PHE A N 1
ATOM 656 C CA . PHE A 1 85 ? -6.079 -1.002 15.863 1.00 94.56 85 PHE A CA 1
ATOM 657 C C . PHE A 1 85 ? -5.269 -1.404 17.098 1.00 94.56 85 PHE A C 1
ATOM 659 O O . PHE A 1 85 ? -5.019 -0.605 17.997 1.00 94.56 85 PHE A O 1
ATOM 666 N N . VAL A 1 86 ? -4.816 -2.659 17.130 1.00 94.56 86 VAL A N 1
ATOM 667 C CA . VAL A 1 86 ? -3.990 -3.194 18.229 1.00 94.56 86 VAL A CA 1
ATOM 668 C C . VAL A 1 86 ? -2.603 -2.540 18.260 1.00 94.56 86 VAL A C 1
ATOM 670 O O . VAL A 1 86 ? -1.981 -2.428 19.317 1.00 94.56 86 VAL A O 1
ATOM 673 N N . SER A 1 87 ? -2.112 -2.112 17.098 1.00 90.81 87 SER A N 1
ATOM 674 C CA . SER A 1 87 ? -0.836 -1.421 16.927 1.00 90.81 87 SER A CA 1
ATOM 675 C C . SER A 1 87 ? -1.041 0.040 16.549 1.00 90.81 87 SER A C 1
ATOM 677 O O . SER A 1 87 ? -1.950 0.351 15.785 1.00 90.81 87 SER A O 1
ATOM 679 N N . GLU A 1 88 ? -0.125 0.905 16.985 1.00 91.81 88 GLU A N 1
ATOM 680 C CA . GLU A 1 88 ? -0.071 2.302 16.546 1.00 91.81 88 GLU A CA 1
ATOM 681 C C . GLU A 1 88 ? 0.076 2.403 15.019 1.00 91.81 88 GLU A C 1
ATOM 683 O O . GLU A 1 88 ? 0.956 1.775 14.416 1.00 91.81 88 GLU A O 1
ATOM 688 N N . ILE A 1 89 ? -0.775 3.221 14.400 1.00 94.12 89 ILE A N 1
ATOM 689 C CA . ILE A 1 89 ? -0.696 3.532 12.976 1.00 94.12 89 ILE A CA 1
ATOM 690 C C . ILE A 1 89 ? 0.406 4.567 12.748 1.00 94.12 89 ILE A C 1
ATOM 692 O O . ILE A 1 89 ? 0.368 5.681 13.264 1.00 94.12 89 ILE A O 1
ATOM 696 N N . THR A 1 90 ? 1.403 4.200 11.944 1.00 94.50 90 THR A N 1
ATOM 697 C CA . THR A 1 90 ? 2.534 5.077 11.604 1.00 94.50 90 THR A CA 1
ATOM 698 C C . THR A 1 90 ? 2.394 5.622 10.187 1.00 94.50 90 THR A C 1
ATOM 700 O O . THR A 1 90 ? 1.784 4.976 9.340 1.00 94.50 90 THR A O 1
ATOM 703 N N . GLU A 1 91 ? 3.060 6.740 9.876 1.00 94.62 91 GLU A N 1
ATOM 704 C CA . GLU A 1 91 ? 3.119 7.310 8.513 1.00 94.62 91 GLU A CA 1
ATOM 705 C C . GLU A 1 91 ? 3.713 6.354 7.455 1.00 94.62 91 GLU A C 1
ATOM 707 O O . GLU A 1 91 ? 3.647 6.617 6.253 1.00 94.62 91 GLU A O 1
ATOM 712 N N . LYS A 1 92 ? 4.318 5.234 7.879 1.00 96.62 92 LYS A N 1
ATOM 713 C CA . LYS A 1 92 ? 4.834 4.185 6.994 1.00 96.62 92 LYS A CA 1
ATOM 714 C C . LYS A 1 92 ? 4.249 2.819 7.352 1.00 96.62 92 LYS A C 1
ATOM 716 O O . LYS A 1 92 ? 4.988 1.969 7.856 1.00 96.62 92 LYS A O 1
ATOM 721 N N . PRO A 1 93 ? 2.965 2.561 7.055 1.00 97.00 93 PRO A N 1
ATOM 722 C CA . PRO A 1 93 ? 2.315 1.302 7.410 1.00 97.00 93 PRO A CA 1
ATOM 723 C C . PRO A 1 93 ? 3.046 0.062 6.878 1.00 97.00 93 PRO A C 1
ATOM 725 O O . PRO A 1 93 ? 3.157 -0.930 7.583 1.00 97.00 93 PRO A O 1
ATOM 728 N N . PHE A 1 94 ? 3.630 0.119 5.677 1.00 96.81 94 PHE A N 1
ATOM 729 C CA . PHE A 1 94 ? 4.391 -1.005 5.110 1.00 96.81 94 PHE A CA 1
ATOM 730 C C . PHE A 1 94 ? 5.853 -1.079 5.585 1.00 96.81 94 PHE A C 1
ATOM 732 O O . PHE A 1 94 ? 6.580 -2.015 5.237 1.00 96.81 94 PHE A O 1
ATOM 739 N N . GLY A 1 95 ? 6.312 -0.083 6.345 1.00 94.00 95 GLY A N 1
ATOM 740 C CA . GLY A 1 95 ? 7.635 -0.035 6.959 1.00 94.00 95 GLY A CA 1
ATOM 741 C C . GLY A 1 95 ? 8.791 -0.376 6.011 1.00 94.00 95 GLY A C 1
ATOM 742 O O . GLY A 1 95 ? 8.818 -0.000 4.837 1.00 94.00 95 GLY A O 1
ATOM 743 N N . MET A 1 96 ? 9.764 -1.126 6.538 1.00 93.38 96 MET A N 1
ATOM 744 C CA . MET A 1 96 ? 10.961 -1.535 5.793 1.00 93.38 96 MET A CA 1
ATOM 745 C C . MET A 1 96 ? 10.667 -2.502 4.636 1.00 93.38 96 MET A C 1
ATOM 747 O O . MET A 1 96 ? 11.498 -2.625 3.736 1.00 93.38 96 MET A O 1
ATOM 751 N N . ALA A 1 97 ? 9.515 -3.185 4.632 1.00 92.88 97 ALA A N 1
ATOM 752 C CA . ALA A 1 97 ? 9.160 -4.105 3.552 1.00 92.88 97 ALA A CA 1
ATOM 753 C C . ALA A 1 97 ? 8.982 -3.353 2.225 1.00 92.88 97 ALA A C 1
ATOM 755 O O . ALA A 1 97 ? 9.441 -3.823 1.183 1.00 92.88 97 ALA A O 1
ATOM 756 N N . ALA A 1 98 ? 8.405 -2.149 2.272 1.00 95.31 98 ALA A N 1
ATOM 757 C CA . ALA A 1 98 ? 8.274 -1.291 1.100 1.00 95.31 98 ALA A CA 1
ATOM 758 C C . ALA A 1 98 ? 9.632 -0.808 0.574 1.00 95.31 98 ALA A C 1
ATOM 760 O O . ALA A 1 98 ? 9.909 -0.912 -0.623 1.00 95.31 98 ALA A O 1
ATOM 761 N N . ASP A 1 99 ? 10.515 -0.365 1.472 1.00 94.00 99 ASP A N 1
ATOM 762 C CA . ASP A 1 99 ? 11.867 0.068 1.107 1.00 94.00 99 ASP A CA 1
ATOM 763 C C . ASP A 1 99 ? 12.681 -1.080 0.486 1.00 94.00 99 ASP A C 1
ATOM 765 O O . ASP A 1 99 ? 13.413 -0.880 -0.488 1.00 94.00 99 ASP A O 1
ATOM 769 N N . PHE A 1 100 ? 12.547 -2.298 1.021 1.00 94.44 100 PHE A N 1
ATOM 770 C CA . PHE A 1 100 ? 13.194 -3.485 0.466 1.00 94.44 100 PHE A CA 1
ATOM 771 C C . PHE A 1 100 ? 12.652 -3.829 -0.924 1.00 94.44 100 PHE A C 1
ATOM 773 O O . PHE A 1 100 ? 13.438 -4.053 -1.847 1.00 94.44 100 PHE A O 1
ATOM 780 N N . ALA A 1 101 ? 11.328 -3.816 -1.097 1.00 95.50 101 ALA A N 1
ATOM 781 C CA . ALA A 1 101 ? 10.690 -4.096 -2.377 1.00 95.50 101 ALA A CA 1
ATOM 782 C C . ALA A 1 101 ? 11.146 -3.120 -3.472 1.00 95.50 101 ALA A C 1
ATOM 784 O O . ALA A 1 101 ? 11.492 -3.551 -4.573 1.00 95.50 101 ALA A O 1
ATOM 785 N N . ALA A 1 102 ? 11.238 -1.822 -3.171 1.00 94.56 102 ALA A N 1
ATOM 786 C CA . ALA A 1 102 ? 11.778 -0.859 -4.125 1.00 94.56 102 ALA A CA 1
ATOM 787 C C . ALA A 1 102 ? 13.255 -1.107 -4.435 1.00 94.56 102 ALA A C 1
ATOM 789 O O . ALA A 1 102 ? 13.628 -1.153 -5.602 1.00 94.56 102 ALA A O 1
ATOM 790 N N . ARG A 1 103 ? 14.106 -1.348 -3.430 1.00 94.94 103 ARG A N 1
ATOM 791 C CA . ARG A 1 103 ? 15.531 -1.656 -3.670 1.00 94.94 103 ARG A CA 1
ATOM 792 C C . ARG A 1 103 ? 15.738 -2.913 -4.511 1.00 94.94 103 ARG A C 1
ATOM 794 O O . ARG A 1 103 ? 16.730 -2.996 -5.229 1.00 94.94 103 ARG A O 1
ATOM 801 N N . PHE A 1 104 ? 14.823 -3.873 -4.420 1.00 94.31 104 PHE A N 1
ATOM 802 C CA . PHE A 1 104 ? 14.824 -5.071 -5.249 1.00 94.31 104 PHE A CA 1
ATOM 803 C C . PHE A 1 104 ? 14.392 -4.775 -6.694 1.00 94.31 104 PHE A C 1
ATOM 805 O O . PHE A 1 104 ? 15.047 -5.224 -7.634 1.00 94.31 104 PHE A O 1
ATOM 812 N N . LEU A 1 105 ? 13.329 -3.986 -6.881 1.00 95.75 105 LEU A N 1
ATOM 813 C CA . LEU A 1 105 ? 12.754 -3.699 -8.198 1.00 95.75 105 LEU A CA 1
ATOM 814 C C . LEU A 1 105 ? 13.507 -2.635 -9.000 1.00 95.75 105 LEU A C 1
ATOM 816 O O . LEU A 1 105 ? 13.668 -2.795 -10.204 1.00 95.75 105 LEU A O 1
ATOM 820 N N . MET A 1 106 ? 14.002 -1.571 -8.369 1.00 95.31 106 MET A N 1
ATOM 821 C CA . MET A 1 106 ? 14.679 -0.470 -9.063 1.00 95.31 106 MET A CA 1
ATOM 822 C C . MET A 1 106 ? 15.814 -0.926 -10.008 1.00 95.31 106 MET A C 1
ATOM 824 O O . MET A 1 106 ? 15.835 -0.485 -11.163 1.00 95.31 106 MET A O 1
ATOM 828 N N . PRO A 1 107 ? 16.745 -1.817 -9.595 1.00 95.94 107 PRO A N 1
ATOM 829 C CA . PRO A 1 107 ? 17.796 -2.301 -10.491 1.00 95.94 107 PRO A CA 1
ATOM 830 C C . PRO A 1 107 ? 17.289 -3.312 -11.532 1.00 95.94 107 PRO A C 1
ATOM 832 O O . PRO A 1 107 ? 17.892 -3.426 -12.599 1.00 95.94 107 PRO A O 1
ATOM 835 N N . ASN A 1 108 ? 16.201 -4.038 -11.250 1.00 93.62 108 ASN A N 1
ATOM 836 C CA . ASN A 1 108 ? 15.629 -5.045 -12.144 1.00 93.62 108 ASN A CA 1
ATOM 837 C C . ASN A 1 108 ? 14.085 -5.071 -12.075 1.00 93.62 108 ASN A C 1
ATOM 839 O O . ASN A 1 108 ? 13.499 -5.936 -11.419 1.00 93.62 108 ASN A O 1
ATOM 843 N N . PRO A 1 109 ? 13.405 -4.147 -12.774 1.00 95.25 109 PRO A N 1
ATOM 844 C CA . PRO A 1 109 ? 11.961 -3.965 -12.642 1.00 95.25 109 PRO A CA 1
ATOM 845 C C . PRO A 1 109 ? 11.145 -4.960 -13.474 1.00 95.25 109 PRO A C 1
ATOM 847 O O . PRO A 1 109 ? 9.923 -4.858 -13.500 1.00 95.25 109 PRO A O 1
ATOM 850 N N . GLU A 1 110 ? 11.773 -5.908 -14.181 1.00 95.94 110 GLU A N 1
ATOM 851 C CA . GLU A 1 110 ? 11.046 -6.887 -15.007 1.00 95.94 110 GLU A CA 1
ATOM 852 C C . GLU A 1 110 ? 10.064 -7.722 -14.170 1.00 95.94 110 GLU A C 1
ATOM 854 O O . GLU A 1 110 ? 8.981 -8.068 -14.639 1.00 95.94 110 GLU A O 1
ATOM 859 N N . ASN A 1 111 ? 10.403 -7.959 -12.901 1.00 91.62 111 ASN A N 1
ATOM 860 C CA . ASN A 1 111 ? 9.611 -8.769 -11.978 1.00 91.62 111 ASN A CA 1
ATOM 861 C C . ASN A 1 111 ? 8.572 -7.944 -11.196 1.00 91.62 111 ASN A C 1
ATOM 863 O O . ASN A 1 111 ? 8.054 -8.411 -10.185 1.00 91.62 111 ASN A O 1
ATOM 867 N N . PHE A 1 112 ? 8.237 -6.720 -11.631 1.00 94.75 112 PHE A N 1
ATOM 868 C CA . PHE A 1 112 ? 7.313 -5.843 -10.893 1.00 94.75 112 PHE A CA 1
ATOM 869 C C . PHE A 1 112 ? 5.943 -6.482 -10.617 1.00 94.75 112 PHE A C 1
ATOM 871 O O . PHE A 1 112 ? 5.334 -6.209 -9.590 1.00 94.75 112 PHE A O 1
ATOM 878 N N . LYS A 1 113 ? 5.469 -7.365 -11.507 1.00 93.19 113 LYS A N 1
ATOM 879 C CA . LYS A 1 113 ? 4.188 -8.075 -11.347 1.00 93.19 113 LYS A CA 1
ATOM 880 C C . LYS A 1 113 ? 4.208 -9.129 -10.240 1.00 93.19 113 LYS A C 1
ATOM 882 O O . LYS A 1 113 ? 3.144 -9.506 -9.758 1.00 93.19 113 LYS A O 1
ATOM 887 N N . GLU A 1 114 ? 5.391 -9.620 -9.886 1.00 91.12 114 GLU A N 1
ATOM 888 C CA . GLU A 1 114 ? 5.597 -10.671 -8.884 1.00 91.12 114 GLU A CA 1
ATOM 889 C C . GLU A 1 114 ? 5.798 -10.089 -7.481 1.00 91.12 114 GLU A C 1
ATOM 891 O O . GLU A 1 114 ? 5.692 -10.806 -6.488 1.00 91.12 114 GLU A O 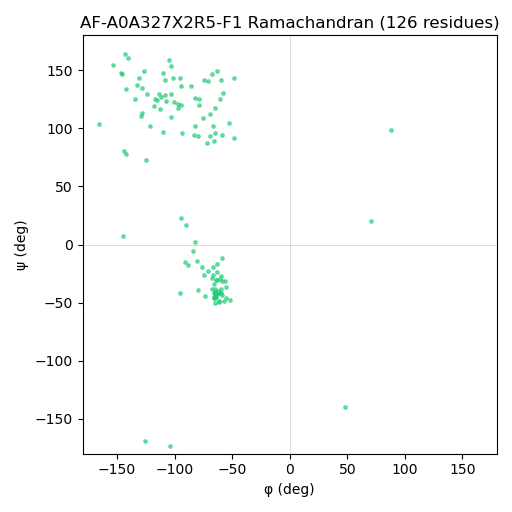1
ATOM 896 N N . VAL A 1 115 ? 6.073 -8.786 -7.387 1.00 93.50 115 VAL A N 1
ATOM 897 C CA . VAL A 1 115 ? 6.304 -8.099 -6.121 1.00 93.50 115 VAL A CA 1
ATOM 898 C C . VAL A 1 115 ? 5.023 -7.419 -5.662 1.00 93.50 115 VAL A C 1
ATOM 900 O O . VAL A 1 115 ? 4.480 -6.543 -6.331 1.00 93.50 115 VAL A O 1
ATOM 903 N N . ILE A 1 116 ? 4.569 -7.810 -4.477 1.00 95.75 116 ILE A N 1
ATOM 904 C CA . ILE A 1 116 ? 3.475 -7.176 -3.755 1.00 95.75 116 ILE A CA 1
ATOM 905 C C . ILE A 1 116 ? 3.898 -7.019 -2.299 1.00 95.75 116 ILE A C 1
ATOM 907 O O . ILE A 1 116 ? 4.320 -7.982 -1.658 1.00 95.75 116 ILE A O 1
ATOM 911 N N . ILE A 1 117 ? 3.834 -5.796 -1.782 1.00 96.94 117 ILE A N 1
ATOM 912 C CA . ILE A 1 117 ? 4.064 -5.544 -0.359 1.00 96.94 117 ILE A CA 1
ATOM 913 C C . ILE A 1 117 ? 2.749 -5.744 0.372 1.00 96.94 117 ILE A C 1
ATOM 915 O O . ILE A 1 117 ? 1.707 -5.334 -0.130 1.00 96.94 117 ILE A O 1
ATOM 919 N N . THR A 1 118 ? 2.795 -6.423 1.514 1.00 96.50 118 THR A N 1
ATOM 920 C CA . THR A 1 118 ? 1.614 -6.756 2.315 1.00 96.50 118 THR A CA 1
ATOM 921 C C . THR A 1 118 ? 1.891 -6.409 3.767 1.00 96.50 118 THR A C 1
ATOM 923 O O . THR A 1 118 ? 2.983 -6.696 4.256 1.00 96.50 118 THR A O 1
ATOM 926 N N . GLN A 1 119 ? 0.914 -5.808 4.438 1.00 97.00 119 GLN A N 1
ATOM 927 C CA . GLN A 1 119 ? 0.937 -5.588 5.877 1.00 97.00 119 GLN A CA 1
ATOM 928 C C . GLN A 1 119 ? -0.465 -5.786 6.447 1.00 97.00 119 GLN A C 1
ATOM 930 O O . GLN A 1 119 ? -1.431 -5.240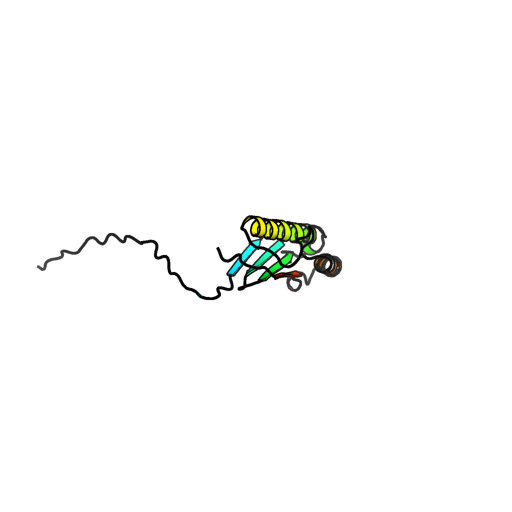 5.918 1.00 97.00 119 GLN A O 1
ATOM 935 N N . SER A 1 120 ? -0.541 -6.532 7.542 1.00 95.88 120 SER A N 1
ATOM 936 C CA . SER A 1 120 ? -1.773 -6.787 8.281 1.00 95.88 120 SER A CA 1
ATOM 937 C C . SER A 1 120 ? -1.860 -5.916 9.530 1.00 95.88 120 SER A C 1
ATOM 939 O O . SER A 1 120 ? -0.843 -5.667 10.188 1.00 95.88 120 SER A O 1
ATOM 941 N N . PHE A 1 121 ? -3.075 -5.475 9.846 1.00 95.94 121 PHE A N 1
ATOM 942 C CA . PHE A 1 121 ? -3.406 -4.685 11.025 1.00 95.94 121 PHE A CA 1
ATOM 943 C C . PHE A 1 121 ? -4.584 -5.326 11.748 1.00 95.94 121 PHE A C 1
ATOM 945 O O . PHE A 1 121 ? -5.708 -5.314 11.245 1.00 95.94 121 PHE A O 1
ATOM 952 N N . GLU A 1 122 ? -4.321 -5.880 12.928 1.00 96.06 122 GLU A N 1
ATOM 953 C CA . GLU A 1 122 ? -5.364 -6.379 13.822 1.00 96.06 122 GLU A CA 1
ATOM 954 C C . GLU A 1 122 ? -6.145 -5.206 14.419 1.00 96.06 122 GLU A C 1
ATOM 956 O O . GLU A 1 122 ? -5.556 -4.193 14.811 1.00 96.06 122 GLU A O 1
ATOM 961 N N . TYR A 1 123 ? -7.460 -5.357 14.539 1.00 92.62 123 TYR A N 1
ATOM 962 C CA . TYR A 1 123 ? -8.319 -4.371 15.177 1.00 92.62 123 TYR A CA 1
ATOM 963 C C . TYR A 1 123 ? -9.407 -5.004 16.038 1.00 92.62 123 TYR A C 1
ATOM 965 O O . TYR A 1 123 ? -9.771 -6.172 15.897 1.00 92.62 123 TYR A O 1
ATOM 973 N N . ARG A 1 124 ? -9.949 -4.193 16.944 1.00 87.44 124 ARG A N 1
ATOM 974 C CA . ARG A 1 124 ? -11.119 -4.513 17.755 1.00 87.44 124 ARG A CA 1
ATOM 975 C C . ARG A 1 124 ? -12.294 -3.681 17.273 1.00 87.44 124 ARG A C 1
ATOM 977 O O . ARG A 1 124 ? -12.200 -2.460 17.152 1.00 87.44 124 ARG A O 1
ATOM 984 N N . LEU A 1 125 ? -13.407 -4.357 17.018 1.00 74.12 125 LEU A N 1
ATOM 985 C CA . LEU A 1 125 ? -14.688 -3.693 16.839 1.00 74.12 125 LEU A CA 1
ATOM 986 C C . LEU A 1 125 ? -15.223 -3.356 18.229 1.00 74.12 125 LEU A C 1
ATOM 988 O O . LEU A 1 125 ? -15.320 -4.234 19.086 1.00 74.12 125 LEU A O 1
ATOM 992 N N . HIS A 1 126 ? -15.542 -2.088 18.466 1.00 65.19 126 HIS A N 1
ATOM 993 C CA . HIS A 1 126 ? -16.304 -1.728 19.653 1.00 65.19 126 HIS A CA 1
ATOM 994 C C . HIS A 1 126 ? -17.724 -2.276 19.480 1.00 65.19 126 HIS A C 1
ATOM 996 O O . HIS A 1 126 ? -18.464 -1.821 18.608 1.00 65.19 126 HIS A O 1
ATOM 1002 N N . GLU A 1 127 ? -18.099 -3.267 20.288 1.00 56.88 127 GLU A N 1
ATOM 1003 C CA . GLU A 1 127 ? -19.507 -3.625 20.450 1.00 56.88 127 GLU A CA 1
ATOM 1004 C C . GLU A 1 127 ? -20.215 -2.428 21.107 1.00 56.88 127 GLU A C 1
ATOM 1006 O O . GLU A 1 127 ? -19.834 -2.002 22.200 1.00 56.88 127 GLU A O 1
ATOM 1011 N N . ILE A 1 128 ? -21.180 -1.840 20.391 1.00 51.84 128 ILE A N 1
ATOM 1012 C CA . ILE A 1 128 ? -22.036 -0.742 20.874 1.00 51.84 128 ILE A CA 1
ATOM 1013 C C . ILE A 1 128 ? -23.134 -1.309 21.775 1.00 51.84 128 ILE A C 1
ATOM 1015 O O . ILE A 1 128 ? -23.773 -2.302 21.356 1.00 51.84 128 ILE A O 1
#

Radius of gyration: 22.27 Å; Cα contacts (8 Å, |Δi|>4): 184; chains: 1; bounding box: 80×23×53 Å

pLDDT: mean 83.71, std 19.16, range [39.69, 97.5]

Nearest PDB structures (foldseek):
  2nvn-assembly1_A-2  TM=6.918E-01  e=1.026E+00  Synechococcus elongatus PCC 7942 = FACHB-805
  7pou-assembly1_A  TM=4.207E-01  e=1.812E+00  Bacteroides fragilis
  3p24-assembly2_B  TM=4.271E-01  e=2.057E+00  Bacteroides fragilis